Protein AF-A0A933A624-F1 (afdb_monomer_lite)

Secondary structure (DSSP, 8-state):
-------HHHHHHHHHHHHHHHHHHHHHHHHHHHHHHH-TTS-HHHHHHHHHHHHHHHHHHHHHHHHHHHHHHHHHS-HHHHHHHHHHHHHHHHHHHHHHHHHHHHHHHHHHHHHHHHHHHHHHTS-----PPPPPPPPP-------------------------------

pLDDT: mean 71.4, std 17.33, range [34.25, 95.25]

Sequence (171 aa):
LTQKEVDSSFVAVLLTVVGYSINDTVVIFDRIRENVTLRVREPFERLVNRSILEVLVRSLTTGVGAMAAIGTIYFFGGTTIKDFAFGMLIGIATGTYSSIFVASPLLVDWHLWSERRKAAAAKAAEPVRPAAPAPMPAAPAVAPAGASRNGEPASRGAGTSRSSRRRRRRR

Foldseek 3Di:
DDPDDPDPLVVVLVVVLVVLLVVLQVQLVVLLVVLVVPCVPDDSVVSNVVSLVVSLVVLVVVLVVQLVVLVCCLVVNDPVCVVSSVSNNVSSVCSSVCSSVVSVVVSVVVVVVVVVVVVVVVVVPPPPPPDDPDPDPDDDDDDDDDDDDDDDDDDDDDDDDDDDDDDDDDD

Structure (mmCIF, N/CA/C/O backbone):
data_AF-A0A933A624-F1
#
_entry.id   AF-A0A933A624-F1
#
loop_
_atom_site.group_PDB
_atom_site.id
_atom_site.type_symbol
_atom_site.label_atom_id
_atom_site.label_alt_id
_atom_site.label_comp_id
_atom_site.label_asym_id
_atom_site.label_entity_id
_atom_site.label_seq_id
_atom_site.pdbx_PDB_ins_code
_atom_site.Cartn_x
_atom_site.Cartn_y
_atom_site.Cartn_z
_atom_site.occupancy
_atom_site.B_iso_or_equiv
_atom_site.auth_seq_id
_atom_site.auth_comp_id
_atom_site.auth_asym_id
_atom_site.auth_atom_id
_atom_site.pdbx_PDB_model_num
ATOM 1 N N . LEU A 1 1 ? -22.771 10.102 4.196 1.00 51.38 1 LEU A N 1
ATOM 2 C CA . LEU A 1 1 ? -23.032 8.644 4.193 1.00 51.38 1 LEU A CA 1
ATOM 3 C C . LEU A 1 1 ? -22.691 7.950 5.523 1.00 51.38 1 LEU A C 1
ATOM 5 O O . LEU A 1 1 ? -23.255 6.893 5.742 1.00 51.38 1 LEU A O 1
ATOM 9 N N . THR A 1 2 ? -21.899 8.530 6.447 1.00 61.12 2 THR A N 1
ATOM 10 C CA . THR A 1 2 ? -21.690 7.931 7.797 1.00 61.12 2 THR A CA 1
ATOM 11 C C . THR A 1 2 ? -21.816 8.856 9.022 1.00 61.12 2 THR A C 1
ATOM 13 O O . THR A 1 2 ? -21.758 8.325 10.119 1.00 61.12 2 THR A O 1
ATOM 16 N N . GLN A 1 3 ? -22.015 10.180 8.894 1.00 54.50 3 GLN A N 1
ATOM 17 C CA . GLN A 1 3 ? -22.182 11.134 10.026 1.00 54.50 3 GLN A CA 1
ATOM 18 C C . GLN A 1 3 ? -21.293 10.863 11.269 1.00 54.50 3 GLN A C 1
ATOM 20 O O . GLN A 1 3 ? -21.735 11.026 12.400 1.00 54.50 3 GLN A O 1
ATOM 25 N N . LYS A 1 4 ? -20.036 10.441 11.071 1.00 67.62 4 LYS A N 1
ATOM 26 C CA . LYS A 1 4 ? -19.059 10.325 12.161 1.00 67.62 4 LYS A CA 1
ATOM 27 C C . LYS A 1 4 ? -18.359 11.659 12.366 1.00 67.62 4 LYS A C 1
ATOM 29 O O . LYS A 1 4 ? -17.949 12.285 11.388 1.00 67.62 4 LYS A O 1
ATOM 34 N N . GLU A 1 5 ? -18.235 12.071 13.622 1.00 67.12 5 GLU A N 1
ATOM 35 C CA . GLU A 1 5 ? -17.541 13.298 14.002 1.00 67.12 5 GLU A CA 1
ATOM 36 C C . GLU A 1 5 ? -16.048 13.201 13.670 1.00 67.12 5 GLU A C 1
ATOM 38 O O . GLU A 1 5 ? -15.402 12.166 13.859 1.00 67.12 5 GLU A O 1
ATOM 43 N N . VAL A 1 6 ? -15.503 14.292 13.130 1.00 72.88 6 VAL A N 1
ATOM 44 C CA . VAL A 1 6 ? -14.070 14.424 12.864 1.00 72.88 6 VAL A CA 1
ATOM 45 C C . VAL A 1 6 ? -13.397 14.792 14.181 1.00 72.88 6 VAL A C 1
ATOM 47 O O . VAL A 1 6 ? -13.334 15.961 14.547 1.00 72.88 6 VAL A O 1
ATOM 50 N N . ASP A 1 7 ? -12.932 13.772 14.894 1.00 81.94 7 ASP A N 1
ATOM 51 C CA . ASP A 1 7 ? -12.225 13.898 16.170 1.00 81.94 7 ASP A CA 1
ATOM 52 C C . ASP A 1 7 ? -10.714 13.610 16.008 1.00 81.94 7 ASP A C 1
ATOM 54 O O . ASP A 1 7 ? -10.263 13.122 14.969 1.00 81.94 7 ASP A O 1
ATOM 58 N N . SER A 1 8 ? -9.905 13.878 17.034 1.00 86.00 8 SER A N 1
ATOM 59 C CA . SER A 1 8 ? -8.460 13.594 17.069 1.00 86.00 8 SER A CA 1
ATOM 60 C C . SER A 1 8 ? -8.129 12.149 16.658 1.00 86.00 8 SER A C 1
ATOM 62 O O . SER A 1 8 ? -7.182 11.890 15.908 1.00 86.00 8 SER A O 1
ATOM 64 N N . SER A 1 9 ? -8.988 11.203 17.049 1.00 84.75 9 SER A N 1
ATOM 65 C CA . SER A 1 9 ? -8.890 9.792 16.662 1.00 84.75 9 SER A CA 1
ATOM 66 C C . SER A 1 9 ? -8.924 9.582 15.142 1.00 84.75 9 SER A C 1
ATOM 68 O O . SER A 1 9 ? -8.220 8.717 14.624 1.00 84.75 9 SER A O 1
ATOM 70 N N . PHE A 1 10 ? -9.693 10.386 14.403 1.00 84.56 10 PHE A N 1
ATOM 71 C CA . PHE A 1 10 ? -9.776 10.302 12.943 1.00 84.56 10 PHE A CA 1
ATOM 72 C C . PHE A 1 10 ? -8.462 10.721 12.271 1.00 84.56 10 PHE A C 1
ATOM 74 O O . PHE A 1 10 ? -7.994 10.052 11.348 1.00 84.56 10 PHE A O 1
ATOM 81 N N . VAL A 1 11 ? -7.825 11.786 12.768 1.00 90.44 11 VAL A N 1
ATOM 82 C CA . VAL A 1 11 ? -6.517 12.243 12.268 1.00 90.44 11 VAL A CA 1
ATOM 83 C C . VAL A 1 11 ? -5.439 11.187 12.527 1.00 90.44 11 VAL A C 1
ATOM 85 O O . VAL A 1 11 ? -4.622 10.912 11.647 1.00 90.44 11 VAL A O 1
ATOM 88 N N . ALA A 1 12 ? -5.470 10.537 13.695 1.00 91.06 12 ALA A N 1
ATOM 89 C CA . ALA A 1 12 ? -4.554 9.444 14.020 1.00 91.06 12 ALA A CA 1
ATOM 90 C C . ALA A 1 12 ? -4.697 8.251 13.055 1.00 91.06 12 ALA A C 1
ATOM 92 O O . ALA A 1 12 ? -3.688 7.707 12.595 1.00 91.06 12 ALA A O 1
ATOM 93 N N . VAL A 1 13 ? -5.931 7.872 12.691 1.00 90.38 13 VAL A N 1
ATOM 94 C CA . VAL A 1 13 ? -6.176 6.841 11.664 1.00 90.38 13 VAL A CA 1
ATOM 95 C C . VAL A 1 13 ? -5.567 7.257 10.329 1.00 90.38 13 VAL A C 1
ATOM 97 O O . VAL A 1 13 ? -4.830 6.479 9.729 1.00 90.38 13 VAL A O 1
ATOM 100 N N . LEU A 1 14 ? -5.833 8.483 9.874 1.00 90.44 14 LEU A N 1
ATOM 101 C CA . LEU A 1 14 ? -5.310 9.007 8.609 1.00 90.44 14 LEU A CA 1
ATOM 102 C C . LEU A 1 14 ? -3.783 8.935 8.540 1.00 90.44 14 LEU A C 1
ATOM 104 O O . LEU A 1 14 ? -3.239 8.388 7.581 1.00 90.44 14 LEU A O 1
ATOM 108 N N . LEU A 1 15 ? -3.093 9.426 9.571 1.00 93.50 15 LEU A N 1
ATOM 109 C CA . LEU A 1 15 ? -1.632 9.383 9.643 1.00 93.50 15 LEU A CA 1
ATOM 110 C C . LEU A 1 15 ? -1.106 7.942 9.583 1.00 93.50 15 LEU A C 1
ATOM 112 O O . LEU A 1 15 ? -0.147 7.655 8.865 1.00 93.50 15 LEU A O 1
ATOM 116 N N . THR A 1 16 ? -1.762 7.032 10.303 1.00 91.44 16 THR A N 1
ATOM 117 C CA . THR A 1 16 ? -1.373 5.619 10.356 1.00 91.44 16 THR A CA 1
ATOM 118 C C . THR A 1 16 ? -1.550 4.938 9.002 1.00 91.44 16 THR A C 1
ATOM 120 O O . THR A 1 16 ? -0.653 4.238 8.537 1.00 91.44 16 THR A O 1
ATOM 123 N N . VAL A 1 17 ? -2.679 5.178 8.333 1.00 90.12 17 VAL A N 1
ATOM 124 C CA . VAL A 1 17 ? -2.977 4.616 7.009 1.00 90.12 17 VAL A CA 1
ATOM 125 C C . VAL A 1 17 ? -1.996 5.136 5.961 1.00 90.12 17 VAL A C 1
ATOM 127 O O . VAL A 1 17 ? -1.499 4.352 5.153 1.00 90.12 17 VAL A O 1
ATOM 130 N N . VAL A 1 18 ? -1.664 6.429 5.996 1.00 90.88 18 VAL A N 1
ATOM 131 C CA . VAL A 1 18 ? -0.656 7.011 5.099 1.00 90.88 18 VAL A CA 1
ATOM 132 C C . VAL A 1 18 ? 0.713 6.374 5.341 1.00 90.88 18 VAL A C 1
ATOM 134 O O . VAL A 1 18 ? 1.353 5.934 4.387 1.00 90.88 18 VAL A O 1
ATOM 137 N N . GLY A 1 19 ? 1.146 6.255 6.600 1.00 89.62 19 GLY A N 1
ATOM 138 C CA . GLY A 1 19 ? 2.415 5.605 6.942 1.00 89.62 19 GLY A CA 1
ATOM 139 C C . GLY A 1 19 ? 2.472 4.144 6.485 1.00 89.62 19 GLY A C 1
ATOM 140 O O . GLY A 1 19 ? 3.470 3.707 5.911 1.00 89.62 19 GLY A O 1
ATOM 141 N N . TYR A 1 20 ? 1.375 3.407 6.668 1.00 88.12 20 TYR A N 1
ATOM 142 C CA . TYR A 1 20 ? 1.255 2.024 6.217 1.00 88.12 20 TYR A CA 1
ATOM 143 C C . TYR A 1 20 ? 1.308 1.903 4.684 1.00 88.12 20 TYR A C 1
ATOM 145 O O . TYR A 1 20 ? 2.038 1.069 4.153 1.00 88.12 20 TYR A O 1
ATOM 153 N N . SER A 1 21 ? 0.595 2.772 3.964 1.00 87.62 21 SER A N 1
ATOM 154 C CA . SER A 1 21 ? 0.588 2.784 2.497 1.00 87.62 21 SER A CA 1
ATOM 155 C C . SER A 1 21 ? 1.960 3.125 1.909 1.00 87.62 21 SER A C 1
ATOM 157 O O . SER A 1 21 ? 2.406 2.462 0.971 1.00 87.62 21 SER A O 1
ATOM 159 N N . ILE A 1 22 ? 2.666 4.112 2.473 1.00 87.56 22 ILE A N 1
ATOM 160 C CA . ILE A 1 22 ? 4.013 4.483 2.014 1.00 87.56 22 ILE A CA 1
ATOM 161 C C . ILE A 1 22 ? 4.984 3.318 2.207 1.00 87.56 22 ILE A C 1
ATOM 163 O O . ILE A 1 22 ? 5.743 3.012 1.287 1.00 87.56 22 ILE A O 1
ATOM 167 N N . ASN A 1 23 ? 4.936 2.648 3.363 1.00 86.50 23 ASN A N 1
ATOM 168 C CA . ASN A 1 23 ? 5.772 1.479 3.635 1.00 86.50 23 ASN A CA 1
ATOM 169 C C . ASN A 1 23 ? 5.597 0.404 2.551 1.00 86.50 23 ASN A C 1
ATOM 171 O O . ASN A 1 23 ? 6.573 -0.063 1.968 1.00 86.50 23 ASN A O 1
ATOM 175 N N . ASP A 1 24 ? 4.351 0.083 2.211 1.00 84.69 24 ASP A N 1
ATOM 176 C CA . ASP A 1 24 ? 4.052 -0.925 1.196 1.00 84.69 24 ASP A CA 1
ATOM 177 C C . ASP A 1 24 ? 4.560 -0.523 -0.203 1.00 84.69 24 ASP A C 1
ATOM 179 O O . ASP A 1 24 ? 5.135 -1.328 -0.938 1.00 84.69 24 ASP A O 1
ATOM 183 N N . THR A 1 25 ? 4.449 0.763 -0.545 1.00 84.31 25 THR A N 1
ATOM 184 C CA . THR A 1 25 ? 4.872 1.269 -1.856 1.00 84.31 25 THR A CA 1
ATOM 185 C C . THR A 1 25 ? 6.403 1.297 -2.009 1.00 84.31 25 THR A C 1
ATOM 187 O O . THR A 1 25 ? 6.930 0.956 -3.071 1.00 84.31 25 THR A O 1
ATOM 190 N N . VAL A 1 26 ? 7.142 1.667 -0.954 1.00 87.00 26 VAL A N 1
ATOM 191 C CA . VAL A 1 26 ? 8.616 1.719 -0.975 1.00 87.00 26 VAL A CA 1
ATOM 192 C C . VAL A 1 26 ? 9.216 0.329 -1.170 1.00 87.00 26 VAL A C 1
ATOM 194 O O . VAL A 1 26 ? 10.125 0.185 -1.982 1.00 87.00 26 VAL A O 1
ATOM 197 N N . VAL A 1 27 ? 8.684 -0.700 -0.501 1.00 85.69 27 VAL A N 1
ATOM 198 C CA . VAL A 1 27 ? 9.184 -2.082 -0.634 1.00 85.69 27 VAL A CA 1
ATOM 199 C C . VAL A 1 27 ? 9.014 -2.603 -2.066 1.00 85.69 27 VAL A C 1
ATOM 201 O O . VAL A 1 27 ? 9.915 -3.256 -2.596 1.00 85.69 27 VAL A O 1
ATOM 204 N N . ILE A 1 28 ? 7.891 -2.289 -2.725 1.00 83.00 28 ILE A N 1
ATOM 205 C CA . ILE A 1 28 ? 7.654 -2.675 -4.124 1.00 83.00 28 ILE A CA 1
ATOM 206 C C . ILE A 1 28 ? 8.670 -2.000 -5.051 1.00 83.00 28 ILE A C 1
ATOM 208 O O . ILE A 1 28 ? 9.316 -2.675 -5.859 1.00 83.00 28 ILE A O 1
ATOM 212 N N . PHE A 1 29 ? 8.845 -0.680 -4.929 1.00 82.88 29 PHE A N 1
ATOM 213 C CA . PHE A 1 29 ? 9.787 0.053 -5.777 1.00 82.88 29 PHE A CA 1
ATOM 214 C C . PHE A 1 29 ? 11.242 -0.343 -5.542 1.00 82.88 29 PHE A C 1
ATOM 216 O O . PHE A 1 29 ? 12.005 -0.429 -6.507 1.00 82.88 29 PHE A O 1
ATOM 223 N N . ASP A 1 30 ? 11.621 -0.601 -4.293 1.00 86.75 30 ASP A N 1
ATOM 224 C CA . ASP A 1 30 ? 12.968 -1.039 -3.943 1.00 86.75 30 ASP A CA 1
ATOM 225 C C . ASP A 1 30 ? 13.286 -2.385 -4.602 1.00 86.75 30 ASP A C 1
ATOM 227 O O . ASP A 1 30 ? 14.275 -2.508 -5.330 1.00 86.75 30 ASP A O 1
ATOM 231 N N . ARG A 1 31 ? 12.369 -3.358 -4.503 1.00 85.94 31 ARG A N 1
ATOM 232 C CA . ARG A 1 31 ? 12.575 -4.683 -5.099 1.00 85.94 31 ARG A CA 1
ATOM 233 C C . ARG A 1 31 ? 12.649 -4.657 -6.619 1.00 85.94 31 ARG A C 1
ATOM 235 O O . ARG A 1 31 ? 13.440 -5.387 -7.215 1.00 85.94 31 ARG A O 1
ATOM 242 N N . ILE A 1 32 ? 11.840 -3.816 -7.264 1.00 79.88 32 ILE A N 1
ATOM 243 C CA . ILE A 1 32 ? 11.909 -3.620 -8.716 1.00 79.88 32 ILE A CA 1
ATOM 244 C C . ILE A 1 32 ? 13.295 -3.091 -9.103 1.00 79.88 32 ILE A C 1
ATOM 246 O O . ILE A 1 32 ? 13.918 -3.626 -10.021 1.00 79.88 32 ILE A O 1
ATOM 250 N N . ARG A 1 33 ? 13.806 -2.068 -8.405 1.00 82.38 33 ARG A N 1
ATO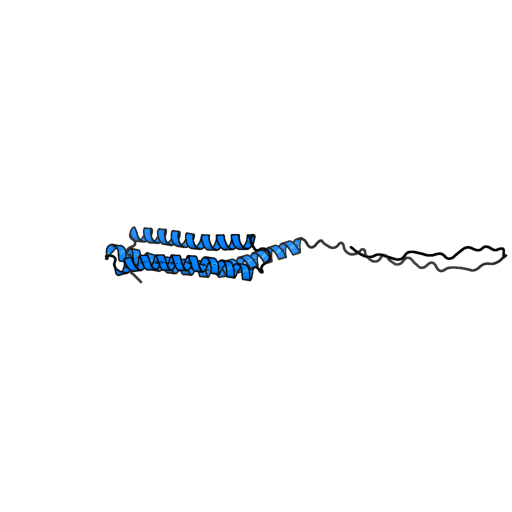M 251 C CA . ARG A 1 33 ? 15.141 -1.508 -8.680 1.00 82.38 33 ARG A CA 1
ATOM 252 C C . ARG A 1 33 ? 16.256 -2.523 -8.451 1.00 82.38 33 ARG A C 1
ATOM 254 O O . ARG A 1 33 ? 17.182 -2.609 -9.263 1.00 82.38 33 ARG A O 1
ATOM 261 N N . GLU A 1 34 ? 16.149 -3.298 -7.380 1.00 84.12 34 GLU A N 1
ATOM 262 C CA . GLU A 1 34 ? 17.088 -4.365 -7.051 1.00 84.12 34 GLU A CA 1
ATOM 263 C C . GLU A 1 34 ? 17.133 -5.416 -8.172 1.00 84.12 34 GLU A C 1
ATOM 265 O O . GLU A 1 34 ? 18.194 -5.689 -8.738 1.00 84.12 34 GLU A O 1
ATOM 270 N N . ASN A 1 35 ? 15.975 -5.935 -8.587 1.00 82.12 35 ASN A N 1
ATOM 271 C CA . ASN A 1 35 ? 15.899 -6.957 -9.628 1.00 82.12 35 ASN A CA 1
ATOM 272 C C . ASN A 1 35 ? 16.375 -6.438 -10.997 1.00 82.12 35 ASN A C 1
ATOM 274 O O . ASN A 1 35 ? 17.049 -7.174 -11.722 1.00 82.12 35 ASN A O 1
ATOM 278 N N . VAL A 1 36 ? 16.122 -5.165 -11.332 1.00 78.50 36 VAL A N 1
ATOM 279 C CA . VAL A 1 36 ? 16.623 -4.548 -12.579 1.00 78.50 36 VAL A CA 1
ATOM 280 C C . VAL A 1 36 ? 18.151 -4.529 -12.617 1.00 78.50 36 VAL A C 1
ATOM 282 O O . VAL A 1 36 ? 18.743 -4.764 -13.670 1.00 78.50 36 VAL A O 1
ATOM 285 N N . THR A 1 37 ? 18.792 -4.297 -11.473 1.00 78.38 37 THR A N 1
ATOM 286 C CA . THR A 1 37 ? 20.256 -4.263 -11.366 1.00 78.38 37 THR A CA 1
ATOM 287 C C . THR A 1 37 ? 20.859 -5.670 -11.393 1.00 78.38 37 THR A C 1
ATOM 289 O O . THR A 1 37 ? 21.873 -5.898 -12.050 1.00 78.38 37 THR A O 1
ATOM 292 N N . LEU A 1 38 ? 20.229 -6.637 -10.718 1.00 76.75 38 LEU A N 1
ATOM 293 C CA . LEU A 1 38 ? 20.766 -7.994 -10.562 1.00 76.75 38 LEU A CA 1
ATOM 294 C C . LEU A 1 38 ? 20.624 -8.874 -11.813 1.00 76.75 38 LEU A C 1
ATOM 296 O O . LEU A 1 38 ? 21.416 -9.796 -12.008 1.00 76.75 38 LEU A O 1
ATOM 300 N N . ARG A 1 39 ? 19.619 -8.634 -12.665 1.00 72.50 39 ARG A N 1
ATOM 301 C CA . ARG A 1 39 ? 19.239 -9.568 -13.744 1.00 72.50 39 ARG A CA 1
ATOM 302 C C . ARG A 1 39 ? 19.121 -8.893 -15.111 1.00 72.50 39 ARG A C 1
ATOM 304 O O . ARG A 1 39 ? 18.134 -9.042 -15.826 1.00 72.50 39 ARG A O 1
ATOM 311 N N . VAL A 1 40 ? 20.204 -8.242 -15.524 1.00 68.00 40 VAL A N 1
ATOM 312 C CA . VAL A 1 40 ? 20.345 -7.507 -16.801 1.00 68.00 40 VAL A CA 1
ATOM 313 C C . VAL A 1 40 ? 20.050 -8.355 -18.057 1.00 68.00 40 VAL A C 1
ATOM 315 O O . VAL A 1 40 ? 19.781 -7.814 -19.126 1.00 68.00 40 VAL A O 1
ATOM 318 N N . ARG A 1 41 ? 20.101 -9.691 -17.957 1.00 73.19 41 ARG A N 1
ATOM 319 C CA . ARG A 1 41 ? 19.932 -10.626 -19.086 1.00 73.19 41 ARG A CA 1
ATOM 320 C C . ARG A 1 41 ? 18.506 -11.156 -19.285 1.00 73.19 41 ARG A C 1
ATOM 322 O O . ARG A 1 41 ? 18.264 -11.812 -20.297 1.00 73.19 41 ARG A O 1
ATOM 329 N N . GLU A 1 42 ? 17.580 -10.923 -18.354 1.00 74.38 42 GLU A N 1
ATOM 330 C CA . GLU A 1 42 ? 16.182 -11.350 -18.508 1.00 74.38 42 GLU A CA 1
ATOM 331 C C . GLU A 1 42 ? 15.348 -10.278 -19.236 1.00 74.38 42 GLU A C 1
ATOM 333 O O . GLU A 1 42 ? 15.600 -9.084 -19.066 1.00 74.38 42 GLU A O 1
ATOM 338 N N . PRO A 1 43 ? 14.341 -10.666 -20.046 1.00 77.44 43 PRO A N 1
ATOM 339 C CA . PRO A 1 43 ? 13.429 -9.694 -20.638 1.00 77.44 43 PRO A CA 1
ATOM 340 C C . PRO A 1 43 ? 12.691 -8.945 -19.525 1.00 77.44 43 PRO A C 1
ATOM 342 O O . PRO A 1 43 ? 12.165 -9.563 -18.594 1.00 77.44 43 PRO A O 1
ATOM 345 N N . PHE A 1 44 ? 12.662 -7.615 -19.642 1.00 72.06 44 PHE A N 1
ATOM 346 C CA . PHE A 1 44 ? 12.190 -6.690 -18.608 1.00 72.06 44 PHE A CA 1
ATOM 347 C C . PHE A 1 44 ? 10.806 -7.066 -18.060 1.00 72.06 44 PHE A C 1
ATOM 349 O O . PHE A 1 44 ? 10.597 -7.051 -16.854 1.00 72.06 44 PHE A O 1
ATOM 356 N N . GLU A 1 45 ? 9.890 -7.513 -18.917 1.00 73.62 45 GLU A N 1
ATOM 357 C CA . GLU A 1 45 ? 8.546 -7.958 -18.526 1.00 73.62 45 GLU A CA 1
ATOM 358 C C . GLU A 1 45 ? 8.554 -9.133 -17.535 1.00 73.62 45 GLU A C 1
ATOM 360 O O . GLU A 1 45 ? 7.808 -9.135 -16.553 1.00 73.62 45 GLU A O 1
ATOM 365 N N . ARG A 1 46 ? 9.424 -10.133 -17.747 1.00 78.25 46 ARG A N 1
ATOM 366 C CA . ARG A 1 46 ? 9.516 -11.299 -16.849 1.00 78.25 46 ARG A CA 1
ATOM 367 C C . ARG A 1 46 ? 10.129 -10.924 -15.511 1.00 78.25 46 ARG A C 1
ATOM 369 O O . ARG A 1 46 ? 9.672 -11.410 -14.476 1.00 78.25 46 ARG A O 1
ATOM 376 N N . LEU A 1 47 ? 11.122 -10.044 -15.543 1.00 80.94 47 LEU A N 1
ATOM 377 C CA . LEU A 1 47 ? 11.752 -9.500 -14.352 1.00 80.94 47 LEU A CA 1
ATOM 378 C C . LEU A 1 47 ? 10.740 -8.740 -13.489 1.00 80.94 47 LEU A C 1
ATOM 380 O O . LEU A 1 47 ? 10.627 -8.975 -12.287 1.00 80.94 47 LEU A O 1
ATOM 384 N N . VAL A 1 48 ? 9.988 -7.845 -14.119 1.00 74.38 48 VAL A N 1
ATOM 385 C CA . VAL A 1 48 ? 8.934 -7.048 -13.499 1.00 74.38 48 VAL A CA 1
ATOM 386 C C . VAL A 1 48 ? 7.886 -7.945 -12.849 1.00 74.38 48 VAL A C 1
ATOM 388 O O . VAL A 1 48 ? 7.650 -7.828 -11.649 1.00 74.38 48 VAL A O 1
ATOM 391 N N . ASN A 1 49 ? 7.320 -8.891 -13.602 1.00 81.31 49 ASN A N 1
ATOM 392 C CA . ASN A 1 49 ? 6.302 -9.797 -13.077 1.00 81.31 49 ASN A CA 1
ATOM 393 C C . ASN A 1 49 ? 6.829 -10.612 -11.885 1.00 81.31 49 ASN A C 1
ATOM 395 O O . ASN A 1 49 ? 6.145 -10.771 -10.877 1.00 81.31 49 ASN A O 1
ATOM 399 N N . ARG A 1 50 ? 8.082 -11.081 -11.956 1.00 83.00 50 ARG A N 1
ATOM 400 C CA . ARG A 1 50 ? 8.730 -11.779 -10.839 1.00 83.00 50 ARG A CA 1
ATOM 401 C C . ARG A 1 50 ? 8.872 -10.882 -9.611 1.00 83.00 50 ARG A C 1
ATOM 403 O O . ARG A 1 50 ? 8.556 -11.320 -8.512 1.00 83.00 50 ARG A O 1
ATOM 410 N N . SER A 1 51 ? 9.326 -9.648 -9.811 1.00 82.88 51 SER A N 1
ATOM 411 C CA . SER A 1 51 ? 9.556 -8.677 -8.735 1.00 82.88 51 SER A CA 1
ATOM 412 C C . SER A 1 51 ? 8.257 -8.340 -8.013 1.00 82.88 51 SER A C 1
ATOM 414 O O . SER A 1 51 ? 8.220 -8.322 -6.787 1.00 82.88 51 SER A O 1
ATOM 416 N N . ILE A 1 52 ? 7.179 -8.148 -8.779 1.00 81.75 52 ILE A N 1
ATOM 417 C CA . ILE A 1 52 ? 5.840 -7.923 -8.238 1.00 81.75 52 ILE A CA 1
ATOM 418 C C . ILE A 1 52 ? 5.405 -9.134 -7.419 1.00 81.75 52 ILE A C 1
ATOM 420 O O . ILE A 1 52 ? 5.032 -8.960 -6.269 1.00 81.75 52 ILE A O 1
ATOM 424 N N . LEU A 1 53 ? 5.502 -10.357 -7.952 1.00 83.62 53 LEU A N 1
ATOM 425 C CA . LEU A 1 53 ? 5.089 -11.562 -7.223 1.00 83.62 53 LEU A CA 1
ATOM 426 C C . LEU A 1 53 ? 5.883 -11.779 -5.922 1.00 83.62 53 LEU A C 1
ATOM 428 O O . LEU A 1 53 ? 5.300 -12.175 -4.915 1.00 83.62 53 LEU A O 1
ATOM 432 N N . GLU A 1 54 ? 7.190 -11.502 -5.921 1.00 86.25 54 GLU A N 1
ATOM 433 C CA . GLU A 1 54 ? 8.043 -11.612 -4.728 1.00 86.25 54 GLU A CA 1
ATOM 434 C C . GLU A 1 54 ? 7.603 -10.663 -3.607 1.00 86.25 54 GLU A C 1
ATOM 436 O O . GLU A 1 54 ? 7.535 -11.066 -2.443 1.00 86.25 54 GLU A O 1
ATOM 441 N N . VAL A 1 55 ? 7.279 -9.411 -3.944 1.00 86.31 55 VAL A N 1
ATOM 442 C CA . VAL A 1 55 ? 6.827 -8.432 -2.945 1.00 86.31 55 VAL A CA 1
ATOM 443 C C . VAL A 1 55 ? 5.362 -8.626 -2.586 1.00 86.31 55 VAL A C 1
ATOM 445 O O . VAL A 1 55 ? 5.008 -8.492 -1.418 1.00 86.31 55 VAL A O 1
ATOM 448 N N . LEU A 1 56 ? 4.519 -8.994 -3.548 1.00 85.25 56 LEU A N 1
ATOM 449 C CA . LEU A 1 56 ? 3.078 -9.141 -3.371 1.00 85.25 56 LEU A CA 1
ATOM 450 C C . LEU A 1 56 ? 2.747 -10.168 -2.294 1.00 85.25 56 LEU A C 1
ATOM 452 O O . LEU A 1 56 ? 1.886 -9.906 -1.463 1.00 85.25 56 LEU A O 1
ATOM 456 N N . VAL A 1 57 ? 3.459 -11.299 -2.240 1.00 86.19 57 VAL A N 1
ATOM 457 C CA . VAL A 1 57 ? 3.239 -12.303 -1.185 1.00 86.19 57 VAL A CA 1
ATOM 458 C C . VAL A 1 57 ? 3.526 -11.717 0.199 1.00 86.19 57 VAL A C 1
ATOM 460 O O . VAL A 1 57 ? 2.736 -11.913 1.123 1.00 86.19 57 VAL A O 1
ATOM 463 N N . ARG A 1 58 ? 4.62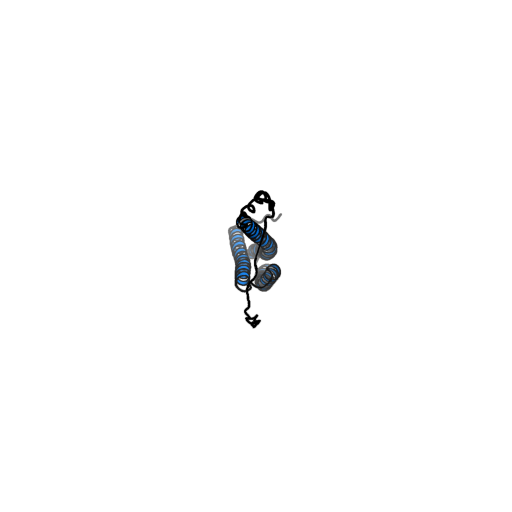0 -10.960 0.355 1.00 86.44 58 ARG A N 1
ATOM 464 C CA . ARG A 1 58 ? 4.972 -10.306 1.625 1.00 86.44 58 ARG A CA 1
ATOM 465 C C . ARG A 1 58 ? 3.962 -9.219 1.983 1.00 86.44 58 ARG A C 1
ATOM 467 O O . ARG A 1 58 ? 3.427 -9.242 3.088 1.00 86.44 58 ARG A O 1
ATOM 474 N N . SER A 1 59 ? 3.709 -8.294 1.064 1.00 87.06 59 SER A N 1
ATOM 475 C CA . SER A 1 59 ? 2.768 -7.181 1.220 1.00 87.06 59 SER A CA 1
ATOM 476 C C . SER A 1 59 ? 1.384 -7.689 1.620 1.00 87.06 59 SER A C 1
ATOM 478 O O . SER A 1 59 ? 0.866 -7.317 2.672 1.00 87.06 59 SER A O 1
ATOM 480 N N . LEU A 1 60 ? 0.848 -8.658 0.873 1.00 87.62 60 LEU A N 1
ATOM 481 C CA . LEU A 1 60 ? -0.459 -9.245 1.138 1.00 87.62 60 LEU A CA 1
ATOM 482 C C . LEU A 1 60 ? -0.496 -9.966 2.485 1.00 87.62 60 LEU A C 1
ATOM 484 O O . LEU A 1 60 ? -1.432 -9.766 3.250 1.00 87.62 60 LEU A O 1
ATOM 488 N N . THR A 1 61 ? 0.525 -10.760 2.820 1.00 90.12 61 THR A N 1
ATOM 489 C CA . THR A 1 61 ? 0.584 -11.452 4.121 1.00 90.12 61 THR A CA 1
ATOM 490 C C . THR A 1 61 ? 0.604 -10.455 5.277 1.00 90.12 61 THR A C 1
ATOM 492 O O . THR A 1 61 ? -0.095 -10.634 6.272 1.00 90.12 61 THR A O 1
ATOM 495 N N . THR A 1 62 ? 1.374 -9.376 5.140 1.00 90.12 62 THR A N 1
ATOM 496 C CA . THR A 1 62 ? 1.504 -8.358 6.188 1.00 90.12 62 THR A CA 1
ATOM 497 C C . THR A 1 62 ? 0.231 -7.512 6.299 1.00 90.12 62 THR A C 1
ATOM 499 O O . THR A 1 62 ? -0.204 -7.217 7.409 1.00 90.12 62 THR A O 1
ATOM 502 N N . GLY A 1 63 ? -0.410 -7.165 5.178 1.00 89.38 63 GLY A N 1
ATOM 503 C CA . GLY A 1 63 ? -1.684 -6.437 5.147 1.00 89.38 63 GLY A CA 1
ATOM 504 C C . GLY A 1 63 ? -2.857 -7.247 5.662 1.00 89.38 63 GLY A C 1
ATOM 505 O O . GLY A 1 63 ? -3.601 -6.764 6.512 1.00 89.38 63 GLY A O 1
ATOM 506 N N . VAL A 1 64 ? -2.970 -8.511 5.254 1.00 90.81 64 VAL A N 1
ATOM 507 C CA . VAL A 1 64 ? -3.963 -9.439 5.807 1.00 90.81 64 VAL A CA 1
ATOM 508 C C . VAL A 1 64 ? -3.713 -9.663 7.298 1.00 90.81 64 VAL A C 1
ATOM 510 O O . VAL A 1 64 ? -4.662 -9.637 8.074 1.00 90.81 64 VAL A O 1
ATOM 513 N N . GLY A 1 65 ? -2.456 -9.814 7.728 1.00 93.75 65 GLY A N 1
ATOM 514 C CA . GLY A 1 65 ? -2.103 -9.929 9.145 1.00 93.75 65 GLY A CA 1
ATOM 515 C C . GLY A 1 65 ? -2.505 -8.694 9.959 1.00 93.75 65 GLY A C 1
ATOM 516 O O . GLY A 1 65 ? -3.121 -8.825 11.016 1.00 93.75 65 GLY A O 1
ATOM 517 N N . ALA A 1 66 ? -2.233 -7.493 9.442 1.00 92.50 66 ALA A N 1
ATOM 518 C CA . ALA A 1 66 ? -2.650 -6.240 10.068 1.00 92.50 66 ALA A CA 1
ATOM 519 C C . ALA A 1 66 ? -4.181 -6.120 10.130 1.00 92.50 66 ALA A C 1
ATOM 521 O O . ALA A 1 66 ? -4.737 -5.842 11.193 1.00 92.50 66 ALA A O 1
ATOM 522 N N . MET A 1 67 ? -4.877 -6.401 9.025 1.00 92.50 67 MET A N 1
ATOM 523 C CA . MET A 1 67 ? -6.339 -6.429 8.973 1.00 92.50 67 MET A CA 1
ATOM 524 C C . MET A 1 67 ? -6.938 -7.459 9.932 1.00 92.50 67 MET A C 1
ATOM 526 O O . MET A 1 67 ? -7.968 -7.181 10.532 1.00 92.50 67 MET A O 1
ATOM 530 N N . ALA A 1 68 ? -6.314 -8.624 10.109 1.00 94.62 68 ALA A N 1
ATOM 531 C CA . ALA A 1 68 ? -6.769 -9.646 11.048 1.00 94.62 68 ALA A CA 1
ATOM 532 C C . ALA A 1 68 ? -6.610 -9.190 12.509 1.00 94.62 68 ALA A C 1
ATOM 534 O O . ALA A 1 68 ? -7.529 -9.351 13.318 1.00 94.62 68 ALA A O 1
ATOM 535 N N . ALA A 1 69 ? -5.481 -8.557 12.843 1.00 94.19 69 ALA A N 1
ATOM 536 C CA . ALA A 1 69 ? -5.258 -7.980 14.166 1.00 94.19 69 ALA A CA 1
ATOM 537 C C . ALA A 1 69 ? -6.279 -6.868 14.469 1.00 94.19 69 ALA A C 1
ATOM 539 O O . ALA A 1 69 ? -6.949 -6.888 15.502 1.00 94.19 69 ALA A O 1
ATOM 540 N N . ILE A 1 70 ? -6.469 -5.939 13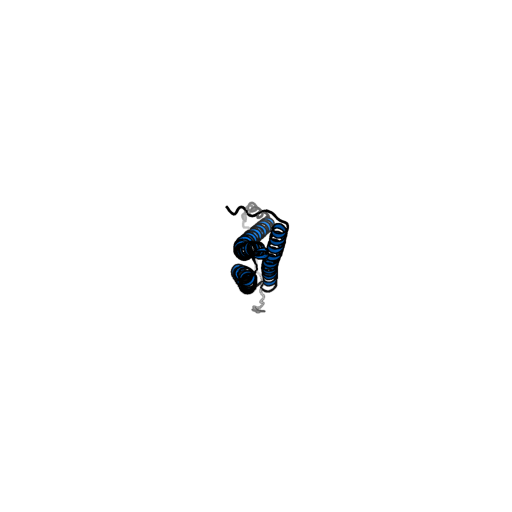.530 1.00 94.50 70 ILE A N 1
ATOM 541 C CA . ILE A 1 70 ? -7.433 -4.837 13.660 1.00 94.50 70 ILE A CA 1
ATOM 542 C C . ILE A 1 70 ? -8.872 -5.357 13.627 1.00 94.50 70 ILE A C 1
ATOM 544 O O . ILE A 1 70 ? -9.722 -4.841 14.342 1.00 94.50 70 ILE A O 1
ATOM 548 N N . GLY A 1 71 ? -9.145 -6.413 12.862 1.00 94.12 71 GLY A N 1
ATOM 549 C CA . GLY A 1 71 ? -10.424 -7.115 12.837 1.00 94.12 71 GLY A CA 1
ATOM 550 C C . GLY A 1 71 ? -10.775 -7.685 14.204 1.00 94.12 71 GLY A C 1
ATOM 551 O O . GLY A 1 71 ? -11.884 -7.474 14.688 1.00 94.12 71 GLY A O 1
ATOM 552 N N . THR A 1 72 ? -9.810 -8.308 14.884 1.00 95.25 72 THR A N 1
ATOM 553 C CA . THR A 1 72 ? -9.985 -8.750 16.276 1.00 95.25 72 THR A CA 1
ATOM 554 C C . THR A 1 72 ? -10.358 -7.572 17.178 1.00 95.25 72 THR A C 1
ATOM 556 O O . THR A 1 72 ? -11.325 -7.659 17.928 1.00 95.25 72 THR A O 1
ATOM 559 N N . ILE A 1 73 ? -9.669 -6.434 17.052 1.00 93.88 73 ILE A N 1
ATOM 560 C CA . ILE A 1 73 ? -9.994 -5.215 17.811 1.00 93.88 73 ILE A CA 1
ATOM 561 C C . ILE A 1 73 ? -11.378 -4.665 17.431 1.00 93.88 73 ILE A C 1
ATOM 563 O O . ILE A 1 73 ? -12.092 -4.154 18.282 1.00 93.88 73 ILE A O 1
ATOM 567 N N . TYR A 1 74 ? -11.806 -4.778 16.178 1.00 92.50 74 TYR A N 1
ATOM 568 C CA . TYR A 1 74 ? -13.115 -4.298 15.744 1.00 92.50 74 TYR A CA 1
ATOM 569 C C . TYR A 1 74 ? -14.276 -5.144 16.299 1.00 92.50 74 TYR A C 1
ATOM 571 O O . TYR A 1 74 ? -15.317 -4.593 16.669 1.00 92.50 74 TYR A O 1
ATOM 579 N N . PHE A 1 75 ? -14.112 -6.471 16.356 1.00 91.69 75 PHE A N 1
ATOM 580 C CA . PHE A 1 75 ? -15.143 -7.392 16.849 1.00 91.69 75 PHE A CA 1
ATOM 581 C C . PHE A 1 75 ? -15.150 -7.533 18.373 1.00 91.69 75 PHE A C 1
ATOM 583 O O . PHE A 1 75 ? -16.225 -7.561 18.969 1.00 91.69 75 PHE A O 1
ATOM 590 N N . PHE A 1 76 ? -13.972 -7.614 18.994 1.00 92.75 76 PHE A N 1
ATOM 591 C CA . PHE A 1 76 ? -13.812 -7.841 20.434 1.00 92.75 76 PHE A CA 1
ATOM 592 C C . PHE A 1 76 ? -13.455 -6.572 21.217 1.00 92.75 76 PHE A C 1
ATOM 594 O O . PHE A 1 76 ? -13.440 -6.591 22.446 1.00 92.75 76 PHE A O 1
ATOM 601 N N . GLY A 1 77 ? -13.150 -5.468 20.537 1.00 86.44 77 GLY A N 1
ATOM 602 C CA . GLY A 1 77 ? -12.879 -4.190 21.184 1.00 86.44 77 GLY A CA 1
ATOM 603 C C . GLY A 1 77 ? -14.146 -3.473 21.639 1.00 86.44 77 GLY A C 1
ATOM 604 O O . GLY A 1 77 ? -15.242 -3.674 21.113 1.00 86.44 77 GLY A O 1
ATOM 605 N N . GLY A 1 78 ? -13.977 -2.604 22.635 1.00 88.56 78 GLY A N 1
ATOM 606 C CA . GLY A 1 78 ? -15.047 -1.751 23.148 1.00 88.56 78 GLY A CA 1
ATOM 607 C C . GLY A 1 78 ? -15.521 -0.701 22.137 1.00 88.56 78 GLY A C 1
ATOM 608 O O . GLY A 1 78 ? -14.880 -0.439 21.117 1.00 88.56 78 GLY A O 1
ATOM 609 N N . THR A 1 79 ? -16.641 -0.047 22.448 1.00 84.31 79 THR A N 1
ATOM 610 C CA . THR A 1 79 ? -17.289 0.952 21.578 1.00 84.31 79 THR A CA 1
ATOM 611 C C . THR A 1 79 ? -16.379 2.130 21.222 1.00 84.31 79 THR A C 1
ATOM 613 O O . THR A 1 79 ? -16.429 2.605 20.093 1.00 84.31 79 THR A O 1
ATOM 616 N N . THR A 1 80 ? -15.489 2.542 22.127 1.00 86.06 80 THR A N 1
ATOM 617 C CA . THR A 1 80 ? -14.577 3.684 21.936 1.00 86.06 80 THR A CA 1
ATOM 618 C C . THR A 1 80 ? -13.566 3.482 20.803 1.00 86.06 80 THR A C 1
ATOM 620 O O . THR A 1 80 ? -13.289 4.406 20.048 1.00 86.06 80 THR A O 1
ATOM 623 N N . ILE A 1 81 ? -13.012 2.275 20.652 1.00 89.69 81 ILE A N 1
ATOM 624 C CA . ILE A 1 81 ? -11.957 1.986 19.659 1.00 89.69 81 ILE A CA 1
ATOM 625 C C . ILE A 1 81 ? -12.504 1.383 18.367 1.00 89.69 81 ILE A C 1
ATOM 627 O O . ILE A 1 81 ? -11.781 1.254 17.381 1.00 89.69 81 ILE A O 1
ATOM 631 N N . LYS A 1 82 ? -13.786 1.020 18.352 1.00 88.31 82 LYS A N 1
ATOM 632 C CA . LYS A 1 82 ? -14.434 0.395 17.201 1.00 88.31 82 LYS A CA 1
ATOM 633 C C . LYS A 1 82 ? -14.447 1.317 15.986 1.00 88.31 82 LYS A C 1
ATOM 635 O O . LYS A 1 82 ? -14.233 0.872 14.859 1.00 88.31 82 LYS A O 1
ATOM 640 N N . ASP A 1 83 ? -14.629 2.610 16.223 1.00 86.44 83 ASP A N 1
ATOM 641 C CA . ASP A 1 83 ? -14.643 3.619 15.170 1.00 86.44 83 ASP A CA 1
ATOM 642 C C . ASP A 1 83 ? -13.258 3.861 14.576 1.00 86.44 83 ASP A C 1
ATOM 644 O O . ASP A 1 83 ? -13.127 3.972 13.355 1.00 86.44 83 ASP A O 1
ATOM 648 N N . PHE A 1 84 ? -12.233 3.833 15.428 1.00 88.25 84 PHE A N 1
ATOM 649 C CA . PHE A 1 84 ? -10.831 3.853 15.025 1.00 88.25 84 PHE A CA 1
ATOM 650 C C . PHE A 1 84 ? -10.469 2.606 14.202 1.00 88.25 84 PHE A C 1
ATOM 652 O O . PHE A 1 84 ? -9.945 2.714 13.093 1.00 88.25 84 PHE A O 1
ATOM 659 N N . ALA A 1 85 ? -10.816 1.416 14.702 1.00 91.25 85 ALA A N 1
ATOM 660 C CA . ALA A 1 85 ? -10.544 0.145 14.036 1.00 91.25 85 ALA A CA 1
ATOM 661 C C . ALA A 1 85 ? -11.254 0.039 12.678 1.00 91.25 85 ALA A C 1
ATOM 663 O O . ALA A 1 85 ? -10.670 -0.461 11.720 1.00 91.25 85 ALA A O 1
ATOM 664 N N . PHE A 1 86 ? -12.477 0.564 12.562 1.00 89.38 86 PHE A N 1
ATOM 665 C CA . PHE A 1 86 ? -13.205 0.627 11.294 1.00 89.38 86 PHE A CA 1
ATOM 666 C C . PHE A 1 86 ? -12.483 1.484 10.248 1.00 89.38 86 PHE A C 1
ATOM 668 O O . PHE A 1 86 ? -12.320 1.058 9.105 1.00 89.38 86 PHE A O 1
ATOM 675 N N . GLY A 1 87 ? -12.019 2.675 10.642 1.00 90.31 87 GLY A N 1
ATOM 676 C CA . GLY A 1 87 ? -11.250 3.549 9.755 1.00 90.31 87 GLY A CA 1
ATOM 677 C C . GLY A 1 87 ? -9.933 2.906 9.312 1.00 90.31 87 GLY A C 1
ATOM 678 O O . GLY A 1 87 ? -9.591 2.949 8.132 1.00 90.31 87 GLY A O 1
ATOM 679 N N . MET A 1 88 ? -9.242 2.236 10.236 1.00 91.81 88 MET A N 1
ATOM 680 C CA . MET A 1 88 ? -8.021 1.479 9.953 1.00 91.81 88 MET A CA 1
ATOM 681 C C . MET A 1 88 ? -8.263 0.313 8.985 1.00 91.81 88 MET A C 1
ATOM 683 O O . MET A 1 88 ? -7.479 0.119 8.060 1.00 91.81 88 MET A O 1
ATOM 687 N N . LEU A 1 89 ? -9.357 -0.435 9.157 1.00 91.62 89 LEU A N 1
ATOM 688 C CA . LEU A 1 89 ? -9.743 -1.546 8.279 1.00 91.62 89 LEU A CA 1
ATOM 689 C C . LEU A 1 89 ? -9.938 -1.085 6.835 1.00 91.62 89 LEU A C 1
ATOM 691 O O . LEU A 1 89 ? -9.362 -1.675 5.923 1.00 91.62 89 LEU A O 1
ATOM 695 N N . ILE A 1 90 ? -10.711 -0.014 6.633 1.00 90.12 90 ILE A N 1
ATOM 696 C CA . ILE A 1 90 ? -10.930 0.549 5.296 1.00 90.12 90 ILE A CA 1
ATOM 697 C C . ILE A 1 90 ? -9.618 1.089 4.736 1.00 90.12 90 ILE A C 1
ATOM 699 O O . ILE A 1 90 ? -9.267 0.767 3.605 1.00 90.12 90 ILE A O 1
ATOM 703 N N . GLY A 1 91 ? -8.878 1.867 5.528 1.00 89.25 91 GLY A N 1
ATOM 704 C CA . GLY A 1 91 ? -7.644 2.502 5.087 1.00 89.25 91 GLY A CA 1
ATOM 705 C C . GLY A 1 91 ? -6.585 1.499 4.639 1.00 89.25 91 GLY A C 1
ATOM 706 O O . GLY A 1 91 ? -6.039 1.640 3.546 1.00 89.25 91 GLY A O 1
ATOM 707 N N . ILE A 1 92 ? -6.350 0.449 5.428 1.00 89.56 92 ILE A N 1
ATOM 708 C CA . ILE A 1 92 ? -5.410 -0.622 5.078 1.00 89.56 92 ILE A CA 1
ATOM 709 C C . ILE A 1 92 ? -5.907 -1.398 3.861 1.00 89.56 92 ILE A C 1
ATOM 711 O O . ILE A 1 92 ? -5.128 -1.593 2.935 1.00 89.56 92 ILE A O 1
ATOM 715 N N . ALA A 1 93 ? -7.193 -1.760 3.795 1.00 87.31 93 ALA A N 1
ATOM 716 C CA . ALA A 1 93 ? -7.739 -2.456 2.630 1.00 87.31 93 ALA A CA 1
ATOM 717 C C . ALA A 1 93 ? -7.544 -1.645 1.335 1.00 87.31 93 ALA A C 1
ATOM 719 O O . ALA A 1 93 ? -7.061 -2.178 0.334 1.00 87.31 93 ALA A O 1
ATOM 720 N N . THR A 1 94 ? -7.845 -0.341 1.359 1.00 86.12 94 THR A N 1
ATOM 721 C CA . THR A 1 94 ? -7.590 0.546 0.215 1.00 86.12 94 THR A CA 1
ATOM 722 C C . THR A 1 94 ? -6.101 0.751 -0.057 1.00 86.12 94 THR A C 1
ATOM 724 O O . THR A 1 94 ? -5.713 0.824 -1.219 1.00 86.12 94 THR A O 1
ATOM 727 N N . GLY A 1 95 ? -5.254 0.803 0.975 1.00 82.25 95 GLY A N 1
ATOM 728 C CA . GLY A 1 95 ? -3.806 0.976 0.848 1.00 82.25 95 GLY A CA 1
ATOM 729 C C . GLY A 1 95 ? -3.121 -0.229 0.204 1.00 82.25 95 GLY A C 1
ATOM 730 O O . GLY A 1 95 ? -2.366 -0.057 -0.751 1.00 82.25 95 GLY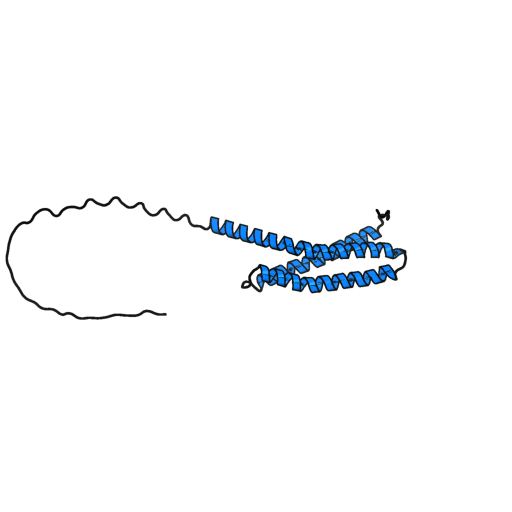 A O 1
ATOM 731 N N . THR A 1 96 ? -3.443 -1.441 0.665 1.00 77.94 96 THR A N 1
ATOM 732 C CA . THR A 1 96 ? -2.920 -2.701 0.115 1.00 77.94 96 THR A CA 1
ATOM 733 C C . THR A 1 96 ? -3.417 -2.932 -1.313 1.00 77.94 96 THR A C 1
ATOM 735 O O . THR A 1 96 ? -2.645 -3.339 -2.175 1.00 77.94 96 THR A O 1
ATOM 738 N N . TYR A 1 97 ? -4.686 -2.622 -1.611 1.00 79.81 97 TYR A N 1
ATOM 739 C CA . TYR A 1 97 ? -5.185 -2.693 -2.988 1.00 79.81 97 TYR A CA 1
ATOM 740 C C . TYR A 1 97 ? -4.488 -1.665 -3.896 1.00 79.81 97 TYR A C 1
ATOM 742 O O . TYR A 1 97 ? -4.064 -1.998 -5.002 1.00 79.81 97 TYR A O 1
ATOM 750 N N . SER A 1 98 ? -4.329 -0.427 -3.417 1.00 75.25 98 SER A N 1
ATOM 751 C CA . SER A 1 98 ? -3.723 0.670 -4.177 1.00 75.25 98 SER A CA 1
ATOM 752 C C . SER A 1 98 ? -2.260 0.400 -4.529 1.00 75.25 98 SER A C 1
ATOM 754 O O . SER A 1 98 ? -1.889 0.553 -5.689 1.00 75.25 98 SER A O 1
ATOM 756 N N . SER A 1 99 ? -1.425 -0.066 -3.591 1.00 72.81 99 SER A N 1
ATOM 757 C CA . SER A 1 99 ? 0.001 -0.292 -3.883 1.00 72.81 99 SER A CA 1
ATOM 758 C C . SER A 1 99 ? 0.200 -1.344 -4.990 1.00 72.81 99 SER A C 1
ATOM 760 O O . SER A 1 99 ? 1.001 -1.144 -5.905 1.00 72.81 99 SER A O 1
ATOM 762 N N . ILE A 1 100 ? -0.605 -2.414 -4.976 1.00 68.94 100 ILE A N 1
ATOM 763 C CA . ILE A 1 100 ? -0.528 -3.525 -5.932 1.00 68.94 100 ILE A CA 1
ATOM 764 C C . ILE A 1 100 ? -1.045 -3.101 -7.316 1.00 68.94 100 ILE A C 1
ATOM 766 O O . ILE A 1 100 ? -0.407 -3.376 -8.341 1.00 68.94 100 ILE A O 1
ATOM 770 N N . PHE A 1 101 ? -2.187 -2.405 -7.360 1.00 64.44 101 PHE A N 1
ATOM 771 C CA . PHE A 1 101 ? -2.804 -1.962 -8.614 1.00 64.44 101 PHE A CA 1
ATOM 772 C C . PHE A 1 101 ? -2.132 -0.736 -9.235 1.00 64.44 101 PHE A C 1
ATOM 774 O O . PHE A 1 101 ? -2.255 -0.558 -10.442 1.00 64.44 101 PHE A O 1
ATOM 781 N N . VAL A 1 102 ? -1.402 0.081 -8.468 1.00 60.06 102 VAL A N 1
ATOM 782 C CA . VAL A 1 102 ? -0.611 1.210 -8.990 1.00 60.06 102 VAL A CA 1
ATOM 783 C C . VAL A 1 102 ? 0.777 0.753 -9.447 1.00 60.06 102 VAL A C 1
ATOM 785 O O . VAL A 1 102 ? 1.275 1.251 -10.456 1.00 60.06 102 VAL A O 1
ATOM 788 N N . ALA A 1 103 ? 1.388 -0.237 -8.788 1.00 58.53 103 ALA A N 1
ATOM 789 C CA . ALA A 1 103 ? 2.700 -0.755 -9.184 1.00 58.53 103 ALA A CA 1
ATOM 790 C C . ALA A 1 103 ? 2.717 -1.367 -10.596 1.00 58.53 103 ALA A C 1
ATOM 792 O O . ALA A 1 103 ? 3.699 -1.215 -11.322 1.00 58.53 103 ALA A O 1
ATOM 793 N N . SER A 1 104 ? 1.628 -2.024 -11.004 1.00 56.22 104 SER A N 1
ATOM 794 C CA . SER A 1 104 ? 1.504 -2.650 -12.328 1.00 56.22 104 SER A CA 1
ATOM 795 C C . SER A 1 104 ? 1.541 -1.634 -13.497 1.00 56.22 104 SER A C 1
ATOM 797 O O . SER A 1 104 ? 2.400 -1.775 -14.370 1.00 56.22 104 SER A O 1
ATOM 799 N N . PRO A 1 105 ? 0.690 -0.584 -13.541 1.00 55.72 105 PRO A N 1
ATOM 800 C CA . PRO A 1 105 ? 0.701 0.418 -14.610 1.00 55.72 105 PRO A CA 1
ATOM 801 C C . PRO A 1 105 ? 1.907 1.363 -14.554 1.00 55.72 105 PRO A C 1
ATOM 803 O O . PRO A 1 105 ? 2.446 1.700 -15.607 1.00 55.72 105 PRO A O 1
ATOM 806 N N . LEU A 1 106 ? 2.403 1.733 -13.364 1.00 55.94 106 LEU A N 1
ATOM 807 C CA . LEU A 1 106 ? 3.547 2.653 -13.251 1.00 55.94 106 LEU A CA 1
ATOM 808 C C . LEU A 1 106 ? 4.825 2.084 -13.892 1.00 55.94 106 LEU A C 1
ATOM 810 O O . LEU A 1 106 ? 5.703 2.814 -14.353 1.00 55.94 106 LEU A O 1
ATOM 814 N N . LEU A 1 107 ? 4.929 0.758 -13.927 1.00 53.22 107 LEU A N 1
ATOM 815 C CA . LEU A 1 107 ? 6.087 0.038 -14.433 1.00 53.22 107 LEU A CA 1
ATOM 816 C C . LEU A 1 107 ? 6.032 -0.175 -15.951 1.00 53.22 107 LEU A C 1
ATOM 818 O O . LEU A 1 107 ? 7.068 -0.114 -16.617 1.00 53.22 107 LEU A O 1
ATOM 822 N N . VAL A 1 108 ? 4.825 -0.340 -16.503 1.00 56.25 108 VAL A N 1
ATOM 823 C CA . VAL A 1 108 ? 4.580 -0.275 -17.952 1.00 56.25 108 VAL A CA 1
ATOM 824 C C . VAL A 1 108 ? 4.896 1.130 -18.467 1.00 56.25 108 VAL A C 1
ATOM 826 O O . VAL A 1 108 ? 5.623 1.269 -19.453 1.00 56.25 108 VAL A O 1
ATOM 829 N N . ASP A 1 109 ? 4.458 2.169 -17.752 1.00 56.78 109 ASP A N 1
ATOM 830 C CA . ASP A 1 109 ? 4.775 3.558 -18.093 1.00 56.78 109 ASP A CA 1
ATOM 831 C C . ASP A 1 109 ? 6.279 3.844 -18.019 1.00 56.78 109 ASP A C 1
ATOM 833 O O . ASP A 1 109 ? 6.833 4.476 -18.922 1.00 56.78 109 ASP A O 1
ATOM 837 N N . TRP A 1 110 ? 6.986 3.317 -17.014 1.00 57.69 110 TRP A N 1
ATOM 838 C CA . TRP A 1 110 ? 8.445 3.442 -16.942 1.00 57.69 110 TRP A CA 1
ATOM 839 C C . TRP A 1 110 ? 9.145 2.749 -18.118 1.00 57.69 110 TRP A C 1
ATOM 841 O O . TRP A 1 110 ? 10.096 3.302 -18.678 1.00 57.69 110 TRP A O 1
ATOM 851 N N . HIS A 1 111 ? 8.688 1.557 -18.523 1.00 58.53 111 HIS A N 1
ATOM 852 C CA . HIS A 1 111 ? 9.250 0.846 -19.673 1.00 58.53 111 HIS A CA 1
ATOM 853 C C . HIS A 1 111 ? 9.061 1.642 -20.967 1.00 58.53 111 HIS A C 1
ATOM 855 O O . HIS A 1 111 ? 10.030 1.881 -21.690 1.00 58.53 111 HIS A O 1
ATOM 861 N N . LEU A 1 112 ? 7.847 2.147 -21.204 1.00 59.06 112 LEU A N 1
ATOM 862 C CA . LEU A 1 112 ? 7.531 3.000 -22.349 1.00 59.06 112 LEU A CA 1
ATOM 863 C C . LEU A 1 112 ? 8.364 4.288 -22.344 1.00 59.06 112 LEU A C 1
ATOM 865 O O . LEU A 1 112 ? 8.820 4.733 -23.396 1.00 59.06 112 LEU A O 1
ATOM 869 N N . TRP A 1 113 ? 8.613 4.882 -21.176 1.00 55.22 113 TRP A N 1
ATOM 870 C CA . TRP A 1 113 ? 9.429 6.091 -21.062 1.00 55.22 113 TRP A CA 1
ATOM 871 C C . TRP A 1 113 ? 10.925 5.818 -21.281 1.00 55.22 113 TRP A C 1
ATOM 873 O O . TRP A 1 113 ? 11.609 6.609 -21.932 1.00 55.22 113 TRP A O 1
ATOM 883 N N . SER A 1 114 ? 11.427 4.673 -20.811 1.00 57.94 114 SER A N 1
ATOM 884 C CA . SER A 1 114 ? 12.790 4.178 -21.056 1.00 57.94 114 SER A CA 1
ATOM 885 C C . SER A 1 114 ? 13.032 3.891 -22.540 1.00 57.94 114 SER A C 1
ATOM 887 O O . SER A 1 114 ? 14.019 4.366 -23.101 1.00 57.94 114 SER A O 1
ATOM 889 N N . GLU A 1 115 ? 12.125 3.156 -23.187 1.00 59.91 115 GLU A N 1
ATOM 890 C CA . GLU A 1 115 ? 12.196 2.840 -24.618 1.00 59.91 115 GLU A CA 1
ATOM 891 C C . GLU A 1 115 ? 12.113 4.114 -25.466 1.00 59.91 115 GLU A C 1
ATOM 893 O O . GLU A 1 115 ? 12.926 4.308 -26.367 1.00 59.91 115 GLU A O 1
ATOM 898 N N . ARG A 1 116 ? 11.227 5.061 -25.121 1.00 59.62 116 ARG A N 1
ATOM 899 C CA . ARG A 1 116 ? 11.153 6.374 -25.788 1.00 59.62 116 ARG A CA 1
ATOM 900 C C . ARG A 1 116 ? 12.447 7.175 -25.653 1.00 59.62 116 ARG A C 1
ATOM 902 O O . ARG A 1 116 ? 12.881 7.775 -26.633 1.00 59.62 116 ARG A O 1
ATOM 909 N N . ARG A 1 117 ? 13.097 7.174 -24.482 1.00 59.75 117 ARG A N 1
ATOM 910 C CA . ARG A 1 117 ? 14.393 7.856 -24.299 1.00 59.75 117 ARG A CA 1
ATOM 911 C C . ARG A 1 117 ? 15.531 7.159 -25.034 1.00 59.75 117 ARG A C 1
ATOM 913 O O . ARG A 1 117 ? 16.357 7.844 -25.627 1.00 59.75 117 ARG A O 1
ATOM 920 N N . LYS A 1 118 ? 15.576 5.824 -25.031 1.00 59.44 118 LYS A N 1
ATOM 921 C CA . LYS A 1 118 ? 16.580 5.052 -25.778 1.00 59.44 118 LYS A CA 1
ATOM 922 C C . LYS A 1 118 ? 16.402 5.216 -27.286 1.00 59.44 118 LYS A C 1
ATOM 924 O O . LYS A 1 118 ? 17.390 5.422 -27.976 1.00 59.44 118 LYS A O 1
ATOM 929 N N . ALA A 1 119 ? 15.168 5.217 -27.787 1.00 60.84 119 ALA A N 1
ATOM 930 C CA . ALA A 1 119 ? 14.856 5.481 -29.189 1.00 60.84 119 ALA A CA 1
ATOM 931 C C . ALA A 1 119 ? 15.182 6.929 -29.595 1.00 60.84 119 ALA A C 1
ATOM 933 O O . ALA A 1 119 ? 15.705 7.157 -30.684 1.00 60.84 119 ALA A O 1
ATOM 934 N N . ALA A 1 120 ? 14.930 7.907 -28.717 1.00 62.25 120 ALA A N 1
ATOM 935 C CA . ALA A 1 120 ? 15.318 9.300 -28.943 1.00 62.25 120 ALA A CA 1
ATOM 936 C C . ALA A 1 120 ? 16.846 9.484 -28.941 1.00 62.25 120 ALA A C 1
ATOM 938 O O . ALA A 1 120 ? 17.379 10.166 -29.811 1.00 62.25 120 ALA A O 1
ATOM 939 N N . ALA A 1 121 ? 17.559 8.829 -28.020 1.00 61.06 121 ALA A N 1
ATOM 940 C CA . ALA A 1 121 ? 19.019 8.843 -27.969 1.00 61.06 121 ALA A CA 1
ATOM 941 C C . ALA A 1 121 ? 19.652 8.105 -29.163 1.00 61.06 121 ALA A C 1
ATOM 943 O O . ALA A 1 121 ? 20.634 8.582 -29.719 1.00 61.06 121 ALA A O 1
ATOM 944 N N . ALA A 1 122 ? 19.066 6.988 -29.605 1.00 62.28 122 ALA A N 1
ATOM 945 C CA . ALA A 1 122 ? 19.510 6.254 -30.790 1.00 62.28 122 ALA A CA 1
ATOM 946 C C . ALA A 1 122 ? 19.289 7.056 -32.083 1.00 62.28 122 ALA A C 1
ATOM 948 O O . ALA A 1 122 ? 20.171 7.072 -32.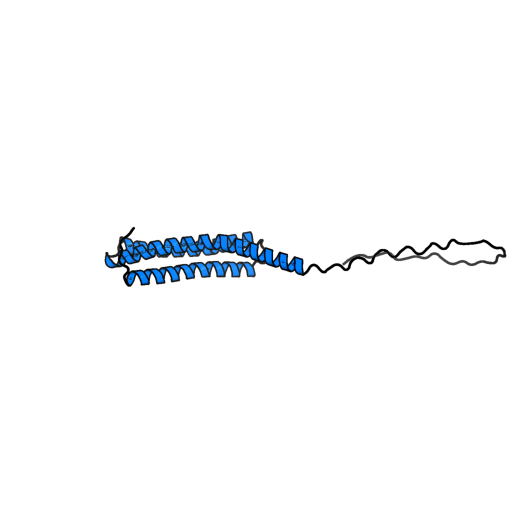934 1.00 62.28 122 ALA A O 1
ATOM 949 N N . LYS A 1 123 ? 18.166 7.784 -32.203 1.00 58.53 123 LYS A N 1
ATOM 950 C CA . LYS A 1 123 ? 17.939 8.737 -33.305 1.00 58.53 123 LYS A CA 1
ATOM 951 C C . LYS A 1 123 ? 18.910 9.920 -33.279 1.00 58.53 123 LYS A C 1
ATOM 953 O O . LYS A 1 123 ? 19.318 10.380 -34.336 1.00 58.53 123 LYS A O 1
ATOM 958 N N . ALA A 1 124 ? 19.283 10.411 -32.097 1.00 63.44 124 ALA A N 1
ATOM 959 C CA . ALA A 1 124 ? 20.256 11.497 -31.956 1.00 63.44 124 ALA A CA 1
ATOM 960 C C . ALA A 1 124 ? 21.705 11.050 -32.231 1.00 63.44 124 ALA A C 1
ATOM 962 O O . ALA A 1 124 ? 22.548 11.876 -32.570 1.00 63.44 124 ALA A O 1
ATOM 963 N N . ALA A 1 125 ? 21.991 9.755 -32.079 1.00 61.66 125 ALA A N 1
ATOM 964 C CA . ALA A 1 125 ? 23.305 9.160 -32.297 1.00 61.66 125 ALA A CA 1
ATOM 965 C C . ALA A 1 125 ? 23.499 8.580 -33.707 1.00 61.66 125 ALA A C 1
ATOM 967 O O . ALA A 1 125 ? 24.576 8.052 -33.979 1.00 61.66 125 ALA A O 1
ATOM 968 N N . GLU A 1 126 ? 22.503 8.654 -34.601 1.00 58.50 126 GLU A N 1
ATOM 969 C CA . GLU A 1 126 ? 22.694 8.286 -36.005 1.00 58.50 126 GLU A CA 1
ATOM 970 C C . GLU A 1 126 ? 23.637 9.320 -36.644 1.00 58.50 126 GLU A C 1
ATOM 972 O O . GLU A 1 126 ? 23.254 10.482 -36.810 1.00 58.50 126 GLU A O 1
ATOM 977 N N . PRO A 1 127 ? 24.897 8.956 -36.956 1.00 57.28 127 PRO A N 1
ATOM 978 C CA . PRO A 1 127 ? 25.807 9.906 -37.557 1.00 57.28 127 PRO A CA 1
ATOM 979 C C . PRO A 1 127 ? 25.251 10.227 -38.939 1.00 57.28 127 PRO A C 1
ATOM 981 O O . PRO A 1 127 ? 24.971 9.313 -39.719 1.00 57.28 127 PRO A O 1
ATOM 984 N N . VAL A 1 128 ? 25.101 11.520 -39.241 1.00 64.06 128 VAL A N 1
ATOM 985 C CA . VAL A 1 128 ? 24.886 12.009 -40.605 1.00 64.06 128 VAL A CA 1
ATOM 986 C C . VAL A 1 128 ? 25.952 11.344 -41.468 1.00 64.06 128 VAL A C 1
ATOM 988 O O . VAL A 1 128 ? 27.124 11.717 -41.413 1.00 64.06 128 VAL A O 1
ATOM 991 N N . ARG A 1 129 ? 25.573 10.291 -42.206 1.00 60.75 129 ARG A N 1
ATOM 992 C CA . ARG A 1 129 ? 26.464 9.664 -43.177 1.00 60.75 129 ARG A CA 1
ATOM 993 C C . ARG A 1 129 ? 26.851 10.793 -44.126 1.00 60.75 129 ARG A C 1
ATOM 995 O O . ARG A 1 129 ? 25.936 11.373 -44.717 1.00 60.75 129 ARG A O 1
ATOM 1002 N N . PRO A 1 130 ? 28.139 11.160 -44.256 1.00 60.38 130 PRO A N 1
ATOM 1003 C CA . PRO A 1 130 ? 28.514 12.127 -45.269 1.00 60.38 130 PRO A CA 1
ATOM 1004 C C . PRO A 1 130 ? 27.992 11.581 -46.594 1.00 60.38 130 PRO A C 1
ATOM 1006 O O . PRO A 1 130 ? 28.196 10.401 -46.901 1.00 60.38 130 PRO A O 1
ATOM 1009 N N . ALA A 1 131 ? 27.223 12.413 -47.302 1.00 63.00 131 ALA A N 1
ATOM 1010 C CA . ALA A 1 131 ? 26.709 12.089 -48.619 1.00 63.00 131 ALA A CA 1
ATOM 1011 C C . ALA A 1 131 ? 27.859 11.479 -49.420 1.00 63.00 131 ALA A C 1
ATOM 1013 O O . ALA A 1 131 ? 28.944 12.065 -49.482 1.00 63.00 131 ALA A O 1
ATOM 1014 N N . ALA A 1 132 ? 27.649 10.265 -49.937 1.00 62.06 132 ALA A N 1
ATOM 1015 C CA . ALA A 1 132 ? 28.636 9.602 -50.772 1.00 62.06 132 ALA A CA 1
ATOM 1016 C C . ALA A 1 132 ? 29.142 10.620 -51.810 1.00 62.06 132 ALA A C 1
ATOM 1018 O O . ALA A 1 132 ? 28.305 11.316 -52.398 1.00 62.06 132 ALA A O 1
ATOM 1019 N N . PRO A 1 133 ? 30.466 10.772 -51.999 1.00 60.84 133 PRO A N 1
ATOM 1020 C CA . PRO A 1 133 ? 30.979 11.734 -52.958 1.00 60.84 133 PRO A CA 1
ATOM 1021 C C . PRO A 1 133 ? 30.334 11.437 -54.310 1.00 60.84 133 PRO A C 1
ATOM 1023 O O . PRO A 1 133 ? 30.317 10.284 -54.752 1.00 60.84 133 PRO A O 1
ATOM 1026 N N . ALA A 1 134 ? 29.734 12.469 -54.906 1.00 64.44 134 ALA A N 1
ATOM 1027 C CA . ALA A 1 134 ? 29.081 12.374 -56.201 1.00 64.44 134 ALA A CA 1
ATOM 1028 C C . ALA A 1 134 ? 30.014 11.655 -57.190 1.00 64.44 134 ALA A C 1
ATOM 1030 O O . ALA A 1 134 ? 31.223 11.911 -57.161 1.00 64.44 134 ALA A O 1
ATOM 1031 N N . PRO A 1 135 ? 29.500 10.752 -58.046 1.00 65.44 135 PRO A N 1
ATOM 1032 C CA . PRO A 1 135 ? 30.335 10.116 -59.051 1.00 65.44 135 PRO A CA 1
ATOM 1033 C C . PRO A 1 135 ? 31.009 11.212 -59.883 1.00 65.44 135 PRO A C 1
ATOM 1035 O O . PRO A 1 135 ? 30.331 12.047 -60.483 1.00 65.44 135 PRO A O 1
ATOM 1038 N N . MET A 1 136 ? 32.347 11.243 -59.863 1.00 58.75 136 MET A N 1
ATOM 1039 C CA . MET A 1 136 ? 33.118 12.148 -60.715 1.00 58.75 136 MET A CA 1
ATOM 1040 C C . MET A 1 136 ? 32.692 11.924 -62.172 1.00 58.75 136 MET A C 1
ATOM 1042 O O . MET A 1 136 ? 32.506 10.769 -62.572 1.00 58.75 136 MET A O 1
ATOM 1046 N N . PRO A 1 137 ? 32.545 12.988 -62.980 1.00 65.25 137 PRO A N 1
ATOM 1047 C CA . PRO A 1 137 ? 32.304 12.824 -64.404 1.00 65.25 137 PRO A CA 1
ATOM 1048 C C . PRO A 1 137 ? 33.452 12.006 -65.004 1.00 65.25 137 PRO A C 1
ATOM 1050 O O . PRO A 1 137 ? 34.626 12.297 -64.768 1.00 65.25 137 PRO A O 1
ATOM 1053 N N . ALA A 1 138 ? 33.096 10.946 -65.731 1.00 59.38 138 ALA A N 1
ATOM 1054 C CA . ALA A 1 138 ? 34.045 10.067 -66.396 1.00 59.38 138 ALA A CA 1
ATOM 1055 C C . ALA A 1 138 ? 35.002 10.899 -67.262 1.00 59.38 138 ALA A C 1
ATOM 1057 O O . ALA A 1 138 ? 34.566 11.663 -68.125 1.00 59.38 138 ALA A O 1
ATOM 1058 N N . ALA A 1 139 ? 36.306 10.760 -67.014 1.00 52.34 139 ALA A N 1
ATOM 1059 C CA . ALA A 1 139 ? 37.330 11.360 -67.857 1.00 52.34 139 ALA A CA 1
ATOM 1060 C C . ALA A 1 139 ? 37.153 10.867 -69.309 1.00 52.34 139 ALA A C 1
ATOM 1062 O O . ALA A 1 139 ? 36.874 9.680 -69.512 1.00 52.34 139 ALA A O 1
ATOM 1063 N N . PRO A 1 140 ? 37.291 11.739 -70.324 1.00 49.75 140 PRO A N 1
ATOM 1064 C CA . PRO A 1 140 ? 37.081 11.345 -71.707 1.00 49.75 140 PRO A CA 1
ATOM 1065 C C . PRO A 1 140 ? 38.141 10.324 -72.128 1.00 49.75 140 PRO A C 1
ATOM 1067 O O . PRO A 1 140 ? 39.339 10.517 -71.917 1.00 49.75 140 PRO A O 1
ATOM 1070 N N . ALA A 1 141 ? 37.681 9.222 -72.719 1.00 53.31 141 ALA A N 1
ATOM 1071 C CA . ALA A 1 141 ? 38.530 8.183 -73.276 1.00 53.31 141 ALA A CA 1
ATOM 1072 C C . ALA A 1 141 ? 39.398 8.767 -74.401 1.00 53.31 141 ALA A C 1
ATOM 1074 O O . ALA A 1 141 ? 38.897 9.119 -75.469 1.00 53.31 141 ALA A O 1
ATOM 1075 N N . VAL A 1 142 ? 40.706 8.867 -74.167 1.00 52.81 142 VAL A N 1
ATOM 1076 C CA . VAL A 1 142 ? 41.676 9.177 -75.220 1.00 52.81 142 VAL A CA 1
ATOM 1077 C C . VAL A 1 142 ? 41.833 7.924 -76.082 1.00 52.81 142 VAL A C 1
ATOM 1079 O O . VAL A 1 142 ? 42.343 6.900 -75.629 1.00 52.81 142 VAL A O 1
ATOM 1082 N N . ALA A 1 143 ? 41.340 7.997 -77.317 1.00 50.47 143 ALA A N 1
ATOM 1083 C CA . ALA A 1 143 ? 41.502 6.962 -78.330 1.00 50.47 143 ALA A CA 1
ATOM 1084 C C . ALA A 1 143 ? 42.991 6.795 -78.705 1.00 50.47 143 ALA A C 1
ATOM 1086 O O . ALA A 1 143 ? 43.688 7.803 -78.848 1.00 50.47 143 ALA A O 1
ATOM 1087 N N . PRO A 1 144 ? 43.505 5.569 -78.916 1.00 46.81 144 PRO A N 1
ATOM 1088 C CA . PRO A 1 144 ? 44.861 5.397 -79.410 1.00 46.81 144 PRO A CA 1
ATOM 1089 C C . PRO A 1 144 ? 44.892 5.703 -80.911 1.00 46.81 144 PRO A C 1
ATOM 1091 O O . PRO A 1 144 ? 44.362 4.955 -81.734 1.00 46.81 144 PRO A O 1
ATOM 1094 N N . ALA A 1 145 ? 45.511 6.825 -81.266 1.00 45.72 145 ALA A N 1
ATOM 1095 C CA . ALA A 1 145 ? 45.823 7.166 -82.642 1.00 45.72 145 ALA A CA 1
ATOM 1096 C C . ALA A 1 145 ? 47.122 6.470 -83.080 1.00 45.72 145 ALA A C 1
ATOM 1098 O O . ALA A 1 145 ? 48.178 6.694 -82.500 1.00 45.72 145 ALA A O 1
ATOM 1099 N N . GLY A 1 146 ? 47.029 5.694 -84.161 1.00 38.97 146 GLY A N 1
ATOM 1100 C CA . GLY A 1 146 ? 48.032 5.728 -85.227 1.00 38.97 146 GLY A CA 1
ATOM 1101 C C . GLY A 1 146 ? 49.267 4.845 -85.069 1.00 38.97 146 GLY A C 1
ATOM 1102 O O . GLY A 1 146 ? 50.240 5.190 -84.411 1.00 38.97 146 GLY A O 1
ATOM 1103 N N . ALA A 1 147 ? 49.253 3.745 -85.815 1.00 46.94 147 ALA A N 1
ATOM 1104 C CA . ALA A 1 147 ? 50.402 2.926 -86.163 1.00 46.94 147 ALA A CA 1
ATOM 1105 C C . ALA A 1 147 ? 51.518 3.711 -86.884 1.00 46.94 147 ALA A C 1
ATOM 1107 O O . ALA A 1 147 ? 51.231 4.488 -87.794 1.00 46.94 147 ALA A O 1
ATOM 1108 N N . SER A 1 148 ? 52.789 3.404 -86.581 1.00 40.81 148 SER A N 1
ATOM 1109 C CA . SER A 1 148 ? 53.889 3.518 -87.552 1.00 40.81 148 SER A CA 1
ATOM 1110 C C . SER A 1 148 ? 55.120 2.666 -87.179 1.00 40.81 148 SER A C 1
ATOM 1112 O O . SER A 1 148 ? 55.817 2.956 -86.216 1.00 40.81 148 SER A O 1
ATOM 1114 N N . ARG A 1 149 ? 55.335 1.628 -88.005 1.00 41.25 149 ARG A N 1
ATOM 1115 C CA . ARG A 1 149 ? 56.588 1.128 -88.627 1.00 41.25 149 ARG A CA 1
ATOM 1116 C C . ARG A 1 149 ? 57.812 0.681 -87.792 1.00 41.25 149 ARG A C 1
ATOM 1118 O O . ARG A 1 149 ? 58.478 1.508 -87.196 1.00 41.25 149 ARG A O 1
ATOM 1125 N N . ASN A 1 150 ? 58.152 -0.607 -88.020 1.00 38.62 150 ASN A N 1
ATOM 1126 C CA . ASN A 1 150 ? 59.464 -1.246 -88.329 1.00 38.62 150 ASN A CA 1
ATOM 1127 C C . ASN A 1 150 ? 60.627 -1.043 -87.330 1.00 38.62 150 ASN A C 1
ATOM 1129 O O . ASN A 1 150 ? 60.850 0.066 -86.884 1.00 38.62 150 ASN A O 1
ATOM 1133 N N . GLY A 1 151 ? 61.497 -1.985 -86.952 1.00 35.31 151 GLY A N 1
ATOM 1134 C CA . GLY A 1 151 ? 61.943 -3.334 -87.352 1.00 35.31 151 GLY A CA 1
ATOM 1135 C C . GLY A 1 151 ? 63.215 -3.589 -86.497 1.00 35.31 151 GLY A C 1
ATOM 1136 O O . GLY A 1 151 ? 63.919 -2.633 -86.203 1.00 35.31 151 GLY A O 1
ATOM 1137 N N . GLU A 1 152 ? 63.395 -4.714 -85.801 1.00 41.31 152 GLU A N 1
ATOM 1138 C CA . GLU A 1 152 ? 64.287 -5.850 -86.125 1.00 41.31 152 GLU A CA 1
ATOM 1139 C C . GLU A 1 152 ? 64.383 -6.772 -84.873 1.00 41.31 152 GLU A C 1
ATOM 1141 O O . GLU A 1 152 ? 64.109 -6.299 -83.765 1.00 41.31 152 GLU A O 1
ATOM 1146 N N . PRO A 1 153 ? 64.767 -8.065 -84.994 1.00 52.41 153 PRO A N 1
ATOM 1147 C CA . PRO A 1 153 ? 64.704 -9.042 -83.902 1.00 52.41 153 PRO A CA 1
ATOM 1148 C C . PRO A 1 153 ? 66.079 -9.487 -83.355 1.00 52.41 153 PRO A C 1
ATOM 1150 O O . PRO A 1 153 ? 66.966 -9.853 -84.115 1.00 52.41 153 PRO A O 1
ATOM 1153 N N . ALA A 1 154 ? 66.220 -9.578 -82.029 1.00 42.81 154 ALA A N 1
ATOM 1154 C CA . ALA A 1 154 ? 67.228 -10.374 -81.297 1.00 42.81 154 ALA A CA 1
ATOM 1155 C C . ALA A 1 154 ? 66.939 -10.234 -79.787 1.00 42.81 154 ALA A C 1
ATOM 1157 O O . ALA A 1 154 ? 66.557 -9.161 -79.351 1.00 42.81 154 ALA A O 1
ATOM 1158 N N . SER A 1 155 ? 67.107 -11.178 -78.864 1.00 42.44 155 SER A N 1
ATOM 1159 C CA . SER A 1 155 ? 67.467 -12.591 -78.848 1.00 42.44 155 SER A CA 1
ATOM 1160 C C . SER A 1 155 ? 67.211 -13.098 -77.407 1.00 42.44 155 SER A C 1
ATOM 1162 O O . SER A 1 155 ? 67.357 -12.336 -76.461 1.00 42.44 155 SER A O 1
ATOM 1164 N N . ARG A 1 156 ? 66.817 -14.374 -77.277 1.00 38.72 156 ARG A N 1
ATOM 1165 C CA . ARG A 1 156 ? 67.102 -15.362 -76.202 1.00 38.72 156 ARG A CA 1
ATOM 1166 C C . ARG A 1 156 ? 67.095 -14.977 -74.700 1.00 38.72 156 ARG A C 1
ATOM 1168 O O . ARG A 1 156 ? 67.877 -14.159 -74.244 1.00 38.72 156 ARG A O 1
ATOM 1175 N N . GLY A 1 157 ? 66.410 -15.824 -73.914 1.00 34.25 157 GLY A N 1
ATOM 1176 C CA . GLY A 1 157 ? 66.740 -16.141 -72.508 1.00 34.25 157 GLY A CA 1
ATOM 1177 C C . GLY A 1 157 ? 65.513 -16.141 -71.587 1.00 34.25 157 GLY A C 1
ATOM 1178 O O . GLY A 1 157 ? 65.044 -15.085 -71.201 1.00 34.25 157 GLY A O 1
ATOM 1179 N N . ALA A 1 158 ? 64.825 -17.270 -71.387 1.00 37.34 158 ALA A N 1
ATOM 1180 C CA . ALA A 1 158 ? 65.066 -18.243 -70.306 1.00 37.34 158 ALA A CA 1
ATOM 1181 C C . ALA A 1 158 ? 64.783 -17.690 -68.891 1.00 37.34 158 ALA A C 1
ATOM 1183 O O . ALA A 1 158 ? 65.487 -16.799 -68.434 1.00 37.34 158 ALA A O 1
ATOM 1184 N N . GLY A 1 159 ? 63.818 -18.272 -68.158 1.00 38.19 159 GLY A N 1
ATOM 1185 C CA . GLY A 1 159 ? 63.724 -18.009 -66.713 1.00 38.19 159 GLY A CA 1
ATOM 1186 C C . GLY A 1 159 ? 62.391 -18.264 -66.008 1.00 38.19 159 GLY A C 1
ATOM 1187 O O . GLY A 1 159 ? 61.734 -17.333 -65.573 1.00 38.19 159 GLY A O 1
ATOM 1188 N N . THR A 1 160 ? 62.061 -19.542 -65.812 1.00 48.28 160 THR A N 1
ATOM 1189 C CA . THR A 1 160 ? 61.491 -20.096 -64.563 1.00 48.28 160 THR A CA 1
ATOM 1190 C C . THR A 1 160 ? 60.172 -19.557 -63.986 1.00 48.28 160 THR A C 1
ATOM 1192 O O . THR A 1 160 ? 60.116 -18.613 -63.206 1.00 48.28 160 THR A O 1
ATOM 1195 N N . SER A 1 161 ? 59.135 -20.366 -64.209 1.00 44.31 161 SER A N 1
ATOM 1196 C CA . SER A 1 161 ? 58.081 -20.689 -63.240 1.00 44.31 161 SER A CA 1
ATOM 1197 C C . SER A 1 161 ? 58.655 -21.130 -61.882 1.00 44.31 161 SER A C 1
ATOM 1199 O O . SER A 1 161 ? 59.529 -21.998 -61.850 1.00 44.31 161 SER A O 1
ATOM 1201 N N . ARG A 1 162 ? 58.137 -20.566 -60.779 1.00 49.34 162 ARG A N 1
ATOM 1202 C CA . ARG A 1 162 ? 58.045 -21.149 -59.416 1.00 49.34 162 ARG A CA 1
ATOM 1203 C C . ARG A 1 162 ? 57.357 -20.123 -58.499 1.00 49.34 162 ARG A C 1
ATOM 1205 O O . ARG A 1 162 ? 57.874 -19.044 -58.277 1.00 49.34 162 ARG A O 1
ATOM 1212 N N . SER A 1 163 ? 56.096 -20.314 -58.112 1.00 45.69 163 SER A N 1
ATOM 1213 C CA . SER A 1 163 ? 55.602 -21.192 -57.038 1.00 45.69 163 SER A CA 1
ATOM 1214 C C . SER A 1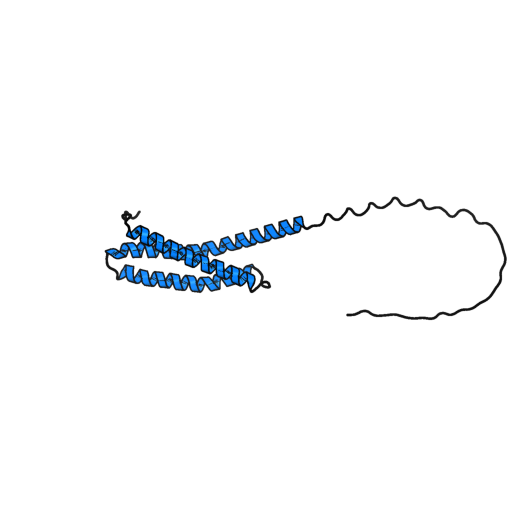 163 ? 55.407 -20.468 -55.700 1.00 45.69 163 SER A C 1
ATOM 1216 O O . SER A 1 163 ? 56.348 -19.882 -55.177 1.00 45.69 163 SER A O 1
ATOM 1218 N N . SER A 1 164 ? 54.248 -20.742 -55.079 1.00 47.66 164 SER A N 1
ATOM 1219 C CA . SER A 1 164 ? 53.994 -20.741 -53.621 1.00 47.66 164 SER A CA 1
ATOM 1220 C C . SER A 1 164 ? 53.770 -19.355 -52.980 1.00 47.66 164 SER A C 1
ATOM 1222 O O . SER A 1 164 ? 54.438 -18.403 -53.334 1.00 47.66 164 SER A O 1
ATOM 1224 N N . ARG A 1 165 ? 52.842 -19.103 -52.045 1.00 54.59 165 ARG A N 1
ATOM 1225 C CA . ARG A 1 165 ? 52.049 -19.898 -51.081 1.00 54.59 165 ARG A CA 1
ATOM 1226 C C . ARG A 1 165 ? 50.744 -19.110 -50.838 1.00 54.59 165 ARG A C 1
ATOM 1228 O O . ARG A 1 165 ? 50.800 -17.923 -50.569 1.00 54.59 165 ARG A O 1
ATOM 1235 N N . ARG A 1 166 ? 49.533 -19.611 -51.091 1.00 49.66 166 ARG A N 1
ATOM 1236 C CA . ARG A 1 166 ? 48.694 -20.524 -50.284 1.00 49.66 166 ARG A CA 1
ATOM 1237 C C . ARG A 1 166 ? 48.726 -20.308 -48.754 1.00 49.66 166 ARG A C 1
ATOM 1239 O O . ARG A 1 166 ? 49.703 -20.683 -48.120 1.00 49.66 166 ARG A O 1
ATOM 1246 N N . ARG A 1 167 ? 47.530 -19.979 -48.217 1.00 51.66 167 ARG A N 1
ATOM 1247 C CA . ARG A 1 167 ? 46.978 -20.294 -46.867 1.00 51.66 167 ARG A CA 1
ATOM 1248 C C . ARG A 1 167 ? 47.572 -19.486 -45.698 1.00 51.66 167 ARG A C 1
ATOM 1250 O O . ARG A 1 167 ? 48.770 -19.303 -45.642 1.00 51.66 167 ARG A O 1
ATOM 1257 N N . ARG A 1 168 ? 46.815 -19.005 -44.702 1.00 49.25 168 ARG A N 1
ATOM 1258 C CA . ARG A 1 168 ? 45.710 -19.587 -43.894 1.00 49.25 168 ARG A CA 1
ATOM 1259 C C . ARG A 1 168 ? 45.140 -18.413 -43.056 1.00 49.25 168 ARG A C 1
ATOM 1261 O O . ARG A 1 168 ? 45.932 -17.654 -42.525 1.00 49.25 168 ARG A O 1
ATOM 1268 N N . ARG A 1 169 ? 43.844 -18.078 -43.038 1.00 49.94 169 ARG A N 1
ATOM 1269 C CA . ARG A 1 169 ? 42.728 -18.660 -42.252 1.00 49.94 169 ARG A CA 1
ATOM 1270 C C . ARG A 1 169 ? 43.061 -19.078 -40.803 1.00 49.94 169 ARG A C 1
ATOM 1272 O O . ARG A 1 169 ? 43.808 -20.035 -40.620 1.00 49.94 169 ARG A O 1
ATOM 1279 N N . ARG A 1 170 ? 42.281 -18.484 -39.879 1.00 50.44 170 ARG A N 1
ATOM 1280 C CA . ARG A 1 170 ? 41.961 -18.834 -38.474 1.00 50.44 170 ARG A CA 1
ATOM 1281 C C . ARG A 1 170 ? 42.931 -18.347 -37.390 1.00 50.44 170 ARG A C 1
ATOM 1283 O O . ARG A 1 170 ? 44.006 -18.916 -37.243 1.00 50.44 170 ARG A O 1
ATOM 1290 N N . ARG A 1 171 ? 42.452 -17.441 -36.535 1.00 54.25 171 ARG A N 1
ATOM 1291 C CA . ARG A 1 171 ? 41.832 -17.784 -35.244 1.00 54.25 171 ARG A CA 1
ATOM 1292 C C . ARG A 1 171 ? 40.713 -16.799 -34.940 1.00 54.25 171 ARG A C 1
ATOM 1294 O O . ARG A 1 171 ? 40.789 -15.687 -35.500 1.00 54.25 171 ARG A O 1
#

Radius of gyration: 40.06 Å; chains: 1; bounding box: 90×36×112 Å